Protein AF-A0A5J4UEL9-F1 (afdb_monomer_lite)

pLDDT: mean 81.54, std 11.45, range [40.19, 92.31]

Foldseek 3Di:
DLVVLVVQLVPDDLQDARPCLVVCVVVVVLVVLVVQLVVDPDLVSVVSSLVSNCSNCRNHDPPPPVNVVVSVVSVVVVVVVVVD

Secondary structure (DSSP, 8-state):
-HHHHHHHHHTS-TTSPPTTHHHHHHTTHHHHHHHHHHH---HHHHHHHHHHHHHHTTTS----HHHHHHHHHHHHHHHHHH--

Organism: NCBI:txid222440

Radius of gyration: 12.59 Å; chains: 1; bounding box: 32×25×32 Å

Sequence (84 aa):
MFNLLNNGARTRPSTAPHPHYQNMIACGGIQMLFTLFKKYAYKDIKISTSLCIVHLFRAKEITYILIRIEIISNLKMLMNEGDQ

Structure (mmCIF, N/CA/C/O backbone):
data_AF-A0A5J4UEL9-F1
#
_entry.id   AF-A0A5J4UEL9-F1
#
loop_
_atom_site.group_PDB
_atom_site.id
_atom_site.type_symbol
_atom_site.label_atom_id
_atom_site.label_alt_id
_atom_site.label_comp_id
_atom_site.label_asym_id
_atom_site.label_entity_id
_atom_site.label_seq_id
_atom_site.pdbx_PDB_ins_code
_atom_site.Cartn_x
_atom_site.Cartn_y
_atom_site.Cartn_z
_atom_site.occupancy
_atom_site.B_iso_or_equiv
_atom_site.auth_seq_id
_atom_site.auth_comp_id
_atom_site.auth_asym_id
_atom_site.auth_atom_id
_atom_site.pdbx_PDB_model_num
ATOM 1 N N . MET A 1 1 ? -0.656 -11.105 5.849 1.00 55.12 1 MET A N 1
ATOM 2 C CA . MET A 1 1 ? -0.388 -10.265 4.655 1.00 55.12 1 MET A CA 1
ATOM 3 C C . MET A 1 1 ? 0.799 -9.318 4.865 1.00 55.12 1 MET A C 1
ATOM 5 O O . MET A 1 1 ? 1.749 -9.401 4.099 1.00 55.12 1 MET A O 1
ATOM 9 N N . PHE A 1 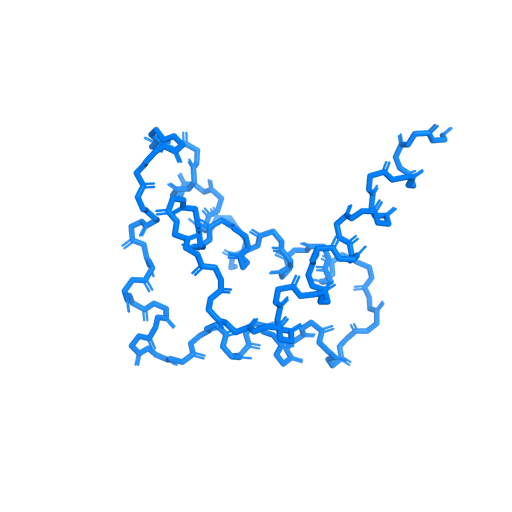2 ? 0.793 -8.475 5.911 1.00 57.28 2 PHE A N 1
ATOM 10 C CA . PHE A 1 2 ? 1.850 -7.480 6.178 1.00 57.28 2 PHE A CA 1
ATOM 11 C C . PHE A 1 2 ? 3.272 -8.071 6.246 1.00 57.28 2 PHE A C 1
ATOM 13 O O . PHE A 1 2 ? 4.179 -7.571 5.589 1.00 57.28 2 PHE A O 1
ATOM 20 N N . ASN A 1 3 ? 3.452 -9.200 6.941 1.00 59.38 3 ASN A N 1
ATOM 21 C CA . ASN A 1 3 ? 4.769 -9.832 7.116 1.00 59.38 3 ASN A CA 1
ATOM 22 C C . ASN A 1 3 ? 5.424 -10.286 5.797 1.00 59.38 3 ASN A C 1
ATOM 24 O O . ASN A 1 3 ? 6.642 -10.205 5.664 1.00 59.38 3 ASN A O 1
ATOM 28 N N . LEU A 1 4 ? 4.631 -10.706 4.802 1.00 61.62 4 LEU A N 1
ATOM 29 C CA . LEU A 1 4 ? 5.142 -11.177 3.509 1.00 61.62 4 LEU A CA 1
ATOM 30 C C . LEU A 1 4 ? 5.667 -10.013 2.652 1.00 61.62 4 LEU A C 1
ATOM 32 O O . LEU A 1 4 ? 6.758 -10.086 2.091 1.00 61.62 4 LEU A O 1
ATOM 36 N N . LEU A 1 5 ? 4.906 -8.915 2.589 1.00 64.25 5 LEU A N 1
ATOM 37 C CA . LEU A 1 5 ? 5.281 -7.719 1.828 1.00 64.25 5 LEU A CA 1
ATOM 38 C C . LEU A 1 5 ? 6.408 -6.934 2.516 1.00 64.25 5 LEU A C 1
ATOM 40 O O . LEU A 1 5 ? 7.296 -6.411 1.850 1.00 64.25 5 LEU A O 1
ATOM 44 N N . ASN A 1 6 ? 6.437 -6.918 3.849 1.00 66.56 6 ASN A N 1
ATOM 45 C CA . ASN A 1 6 ? 7.522 -6.299 4.607 1.00 66.56 6 ASN A CA 1
ATOM 46 C C . ASN A 1 6 ? 8.867 -7.021 4.376 1.00 66.56 6 ASN A C 1
ATOM 48 O O . ASN A 1 6 ? 9.896 -6.368 4.213 1.00 66.56 6 ASN A O 1
ATOM 52 N N . ASN A 1 7 ? 8.873 -8.358 4.280 1.00 63.97 7 ASN A N 1
ATOM 53 C CA . ASN A 1 7 ? 10.101 -9.112 4.004 1.00 63.97 7 ASN A CA 1
ATOM 54 C C . ASN A 1 7 ? 10.653 -8.847 2.586 1.00 63.97 7 ASN A C 1
ATOM 56 O O . ASN A 1 7 ? 11.855 -8.641 2.406 1.00 63.97 7 ASN A O 1
ATOM 60 N N . GLY A 1 8 ? 9.772 -8.776 1.580 1.00 60.75 8 GLY A N 1
ATOM 61 C CA . GLY A 1 8 ? 10.151 -8.406 0.209 1.00 60.75 8 GLY A CA 1
ATOM 62 C C . GLY A 1 8 ? 10.645 -6.958 0.084 1.00 60.75 8 GLY A C 1
ATOM 63 O O . GLY A 1 8 ? 11.526 -6.661 -0.728 1.00 60.75 8 GLY A O 1
ATOM 64 N N . ALA A 1 9 ? 10.138 -6.054 0.927 1.00 61.22 9 ALA A N 1
ATOM 65 C CA . ALA A 1 9 ? 10.655 -4.698 1.027 1.00 61.22 9 ALA A CA 1
ATOM 66 C C . ALA A 1 9 ? 12.060 -4.671 1.665 1.00 61.22 9 ALA A C 1
ATOM 68 O O . ALA A 1 9 ? 12.975 -4.072 1.108 1.00 61.22 9 ALA A O 1
ATOM 69 N N . ARG A 1 10 ? 12.294 -5.343 2.791 1.00 65.75 10 ARG A N 1
ATOM 70 C CA . ARG A 1 10 ? 13.566 -5.213 3.534 1.00 65.75 10 ARG A CA 1
ATOM 71 C C . ARG A 1 10 ? 14.789 -5.828 2.849 1.00 65.75 10 ARG A C 1
ATOM 73 O O . ARG A 1 10 ? 15.902 -5.384 3.093 1.00 65.75 10 ARG A O 1
ATOM 80 N N . THR A 1 11 ? 14.597 -6.824 1.991 1.00 68.88 11 THR A N 1
ATOM 81 C CA . THR A 1 11 ? 15.693 -7.606 1.385 1.00 68.88 11 THR A CA 1
ATOM 82 C C . THR A 1 11 ? 16.240 -7.027 0.077 1.00 68.88 11 THR A C 1
ATOM 84 O O . THR A 1 11 ? 17.179 -7.580 -0.491 1.00 68.88 11 THR A O 1
ATOM 87 N N . ARG A 1 12 ? 15.679 -5.918 -0.427 1.00 64.50 12 ARG A N 1
ATOM 88 C CA . ARG A 1 12 ? 16.055 -5.330 -1.723 1.00 64.50 12 ARG A CA 1
ATOM 89 C C . ARG A 1 12 ? 16.395 -3.840 -1.626 1.00 64.50 12 ARG A C 1
ATOM 91 O O . ARG A 1 12 ? 15.768 -3.141 -0.827 1.00 64.50 12 ARG A O 1
ATOM 98 N N . PRO A 1 13 ? 17.289 -3.335 -2.502 1.00 69.00 13 PRO A N 1
ATOM 99 C CA . PRO A 1 13 ? 17.558 -1.907 -2.626 1.00 69.00 13 PRO A CA 1
ATOM 100 C C . PRO A 1 13 ? 16.268 -1.112 -2.842 1.00 69.00 13 PRO A C 1
ATOM 102 O O . PRO A 1 13 ? 15.354 -1.567 -3.538 1.00 69.00 13 PRO A O 1
ATOM 105 N N . SER A 1 14 ? 16.207 0.098 -2.288 1.00 68.25 14 SER A N 1
ATOM 106 C CA . SER A 1 14 ? 15.052 0.997 -2.418 1.00 68.25 14 SER A CA 1
ATOM 107 C C . SER A 1 14 ? 14.744 1.394 -3.868 1.00 68.25 14 SER A C 1
ATOM 109 O O . SER A 1 14 ? 13.618 1.780 -4.170 1.00 68.25 14 SER A O 1
ATOM 111 N N . THR A 1 15 ? 15.722 1.247 -4.763 1.00 73.25 15 THR A N 1
ATOM 112 C CA . THR A 1 15 ? 15.642 1.532 -6.201 1.00 73.25 15 THR A CA 1
ATOM 113 C C . THR A 1 15 ? 15.068 0.381 -7.029 1.00 73.25 15 THR A C 1
ATOM 115 O O . THR A 1 15 ? 14.776 0.563 -8.209 1.00 73.25 15 THR A O 1
ATOM 118 N N . ALA A 1 16 ? 14.880 -0.804 -6.438 1.00 77.69 16 ALA A N 1
ATOM 119 C CA . ALA A 1 16 ? 14.357 -1.969 -7.138 1.00 77.69 16 ALA A CA 1
ATOM 120 C C . ALA A 1 16 ? 12.845 -2.156 -6.877 1.00 77.69 16 ALA A C 1
ATOM 122 O O . ALA A 1 16 ? 12.413 -2.083 -5.715 1.00 77.69 16 ALA A O 1
ATOM 123 N N . PRO A 1 17 ? 12.041 -2.478 -7.915 1.00 79.31 17 PRO A N 1
ATOM 124 C CA . PRO A 1 17 ? 10.615 -2.769 -7.758 1.00 79.31 17 PRO A CA 1
ATOM 125 C C . PRO A 1 17 ? 10.341 -3.898 -6.759 1.00 79.31 17 PRO A C 1
ATOM 127 O O . PRO A 1 17 ? 11.181 -4.775 -6.539 1.00 79.31 17 PRO A O 1
ATOM 130 N N . HIS A 1 18 ? 9.153 -3.930 -6.163 1.00 80.06 18 HIS A N 1
ATOM 131 C CA . HIS A 1 18 ? 8.793 -5.011 -5.245 1.00 80.06 18 HIS A CA 1
ATOM 132 C C . HIS A 1 18 ? 8.635 -6.355 -5.994 1.00 80.06 18 HIS A C 1
ATOM 134 O O . HIS A 1 18 ? 7.977 -6.382 -7.038 1.00 80.06 18 HIS A O 1
ATOM 140 N N . PRO A 1 19 ? 9.173 -7.487 -5.487 1.00 83.94 19 PRO A N 1
ATOM 141 C CA . PRO A 1 19 ? 9.118 -8.784 -6.181 1.00 83.94 19 PRO A CA 1
ATOM 142 C C . PRO A 1 19 ? 7.688 -9.264 -6.464 1.00 83.94 19 PRO A C 1
ATOM 144 O O . PRO A 1 19 ? 7.434 -9.922 -7.465 1.00 83.94 19 PRO A O 1
ATOM 147 N N . HIS A 1 20 ? 6.735 -8.884 -5.613 1.00 84.31 20 HIS A N 1
ATOM 148 C CA . HIS A 1 20 ? 5.322 -9.236 -5.774 1.00 84.31 20 HIS A CA 1
ATOM 149 C C . HIS A 1 20 ? 4.484 -8.174 -6.497 1.00 84.31 20 HIS A C 1
ATOM 151 O O . HIS A 1 20 ? 3.268 -8.323 -6.564 1.00 84.31 20 HIS A O 1
ATOM 157 N N . TYR A 1 21 ? 5.092 -7.109 -7.036 1.00 85.94 21 TYR A N 1
ATOM 158 C CA . TYR A 1 21 ? 4.343 -6.033 -7.696 1.00 85.94 21 TYR A CA 1
ATOM 159 C C . TYR A 1 21 ? 3.492 -6.555 -8.862 1.00 85.94 21 TYR A C 1
ATOM 161 O O . TYR A 1 21 ? 2.289 -6.315 -8.897 1.00 85.94 21 TYR A O 1
ATOM 169 N N . GLN A 1 22 ? 4.090 -7.335 -9.769 1.00 87.25 22 GLN A N 1
ATOM 170 C CA . GLN A 1 22 ? 3.380 -7.893 -10.927 1.00 87.25 22 GLN A CA 1
ATOM 171 C C . GLN A 1 22 ? 2.252 -8.841 -10.508 1.00 87.25 22 GLN A C 1
ATOM 173 O O . GLN A 1 22 ? 1.139 -8.728 -11.009 1.00 87.25 22 GLN A O 1
ATOM 178 N N . ASN A 1 23 ? 2.498 -9.706 -9.520 1.00 88.88 23 ASN A N 1
ATOM 179 C CA . ASN A 1 23 ? 1.483 -10.634 -9.019 1.00 88.88 23 ASN A CA 1
ATOM 180 C C . ASN A 1 23 ? 0.289 -9.886 -8.403 1.00 88.88 23 ASN A C 1
ATOM 182 O O . ASN A 1 23 ? -0.853 -10.274 -8.622 1.00 88.88 23 ASN A O 1
ATOM 186 N N . MET A 1 24 ? 0.545 -8.792 -7.674 1.00 89.31 24 MET A N 1
ATOM 187 C CA . MET A 1 24 ? -0.500 -7.958 -7.067 1.00 89.31 24 MET A CA 1
ATOM 188 C C . MET A 1 24 ? -1.304 -7.154 -8.092 1.00 89.31 24 MET A C 1
ATOM 190 O O . MET A 1 24 ? -2.477 -6.873 -7.853 1.00 89.31 24 MET A O 1
ATOM 194 N N . ILE A 1 25 ? -0.693 -6.783 -9.219 1.00 88.75 25 ILE A N 1
ATOM 195 C CA . ILE A 1 25 ? -1.408 -6.191 -10.354 1.00 88.75 25 ILE A CA 1
ATOM 196 C C . ILE A 1 25 ? -2.282 -7.254 -11.025 1.00 88.75 25 ILE A C 1
ATOM 198 O O . ILE A 1 25 ? -3.477 -7.029 -11.199 1.00 88.75 25 ILE A O 1
ATOM 202 N N . ALA A 1 26 ? -1.712 -8.422 -11.337 1.00 90.94 26 ALA A N 1
ATOM 203 C CA . ALA A 1 26 ? -2.397 -9.497 -12.050 1.00 90.94 26 ALA A CA 1
ATOM 204 C C . ALA A 1 26 ? -3.644 -10.015 -11.314 1.00 90.94 26 ALA A C 1
ATOM 206 O O . ALA A 1 26 ? -4.627 -10.369 -11.957 1.00 90.94 26 ALA A O 1
ATOM 207 N N . CYS A 1 27 ? -3.634 -10.029 -9.976 1.00 90.81 27 CYS A N 1
ATOM 208 C CA . CYS A 1 27 ? -4.785 -10.458 -9.177 1.00 90.81 27 CYS A CA 1
ATOM 209 C C . CYS A 1 27 ? -5.735 -9.322 -8.755 1.00 90.81 27 CYS A C 1
ATOM 211 O O . CYS A 1 27 ? -6.649 -9.565 -7.971 1.00 90.81 27 CYS A O 1
ATOM 213 N N . GLY A 1 28 ? -5.508 -8.076 -9.189 1.00 90.19 28 GLY A N 1
ATOM 214 C CA . GLY A 1 28 ? -6.282 -6.921 -8.708 1.00 90.19 28 GLY A CA 1
ATOM 215 C C . GLY A 1 28 ? -6.073 -6.605 -7.217 1.00 90.19 28 GLY A C 1
ATOM 216 O O . GLY A 1 28 ? -6.818 -5.825 -6.620 1.00 90.19 28 GLY A O 1
ATOM 217 N N . GLY A 1 29 ? -5.040 -7.172 -6.591 1.00 90.31 29 GLY A N 1
ATOM 218 C CA . GLY A 1 29 ? -4.795 -7.078 -5.154 1.00 90.31 29 GLY A CA 1
ATOM 219 C C . GLY A 1 29 ? -4.569 -5.649 -4.651 1.00 90.31 29 GLY A C 1
ATOM 220 O O . GLY A 1 29 ? -4.873 -5.356 -3.497 1.00 90.31 29 GLY A O 1
ATOM 221 N N . ILE A 1 30 ? -4.088 -4.734 -5.500 1.00 89.62 30 ILE A N 1
ATOM 222 C CA . ILE A 1 30 ? -3.952 -3.308 -5.144 1.00 89.62 30 ILE A CA 1
ATOM 223 C C . ILE A 1 30 ? -5.324 -2.672 -4.894 1.00 89.62 30 ILE A C 1
ATOM 225 O O . ILE A 1 30 ? -5.498 -1.962 -3.903 1.00 89.62 30 ILE A O 1
ATOM 229 N N . GLN A 1 31 ? -6.308 -2.956 -5.752 1.00 90.69 31 GLN A N 1
ATOM 230 C CA . GLN A 1 31 ? -7.674 -2.463 -5.568 1.00 90.69 31 GLN A CA 1
ATOM 231 C C . GLN A 1 31 ? -8.295 -3.067 -4.311 1.00 90.69 31 GLN A C 1
ATOM 233 O O . GLN A 1 31 ? -8.872 -2.335 -3.517 1.00 90.69 31 GLN A O 1
ATOM 238 N N . MET A 1 32 ? -8.090 -4.365 -4.067 1.00 91.62 32 MET A N 1
ATOM 239 C CA . MET A 1 32 ? -8.568 -5.019 -2.844 1.00 91.62 32 MET A CA 1
ATOM 240 C C . MET A 1 32 ? -7.970 -4.392 -1.576 1.00 91.62 32 MET A C 1
ATOM 242 O O . MET A 1 32 ? -8.702 -4.122 -0.623 1.00 91.62 32 MET A O 1
ATOM 246 N N . LEU A 1 33 ? -6.661 -4.112 -1.560 1.00 90.88 33 LEU A N 1
ATOM 247 C CA . LEU A 1 33 ? -6.007 -3.413 -0.446 1.00 90.88 33 LEU A CA 1
ATOM 248 C C . LEU A 1 33 ? -6.596 -2.015 -0.234 1.00 90.88 33 LEU A C 1
ATOM 250 O O . LEU A 1 33 ? -6.822 -1.615 0.909 1.00 90.88 33 LEU A O 1
ATOM 254 N N . PHE A 1 34 ? -6.880 -1.288 -1.315 1.00 90.75 34 PHE A N 1
ATOM 255 C CA . PHE A 1 34 ? -7.504 0.028 -1.224 1.00 90.75 34 PHE A CA 1
ATOM 256 C C . PHE A 1 34 ? -8.958 -0.050 -0.735 1.00 90.75 34 PHE A C 1
ATOM 258 O O . PHE A 1 34 ? -9.366 0.733 0.119 1.00 90.75 34 PHE A O 1
ATOM 265 N N . THR A 1 35 ? -9.734 -1.042 -1.175 1.00 92.31 35 THR A N 1
ATOM 266 C CA . THR A 1 35 ? -11.080 -1.295 -0.647 1.00 92.31 35 THR A CA 1
ATOM 267 C C . THR A 1 35 ? -11.043 -1.596 0.850 1.00 92.31 35 THR A C 1
ATOM 269 O O . THR A 1 35 ? -11.861 -1.057 1.593 1.00 92.31 35 THR A O 1
ATOM 272 N N . LEU A 1 36 ? -10.082 -2.399 1.320 1.00 90.88 36 LEU A N 1
ATOM 273 C CA . LEU A 1 36 ? -9.891 -2.654 2.753 1.00 90.88 36 LEU A CA 1
ATOM 274 C C . LEU A 1 36 ? -9.563 -1.364 3.517 1.00 90.88 36 LEU A C 1
ATOM 276 O O . LEU A 1 36 ? -10.168 -1.111 4.558 1.00 90.88 36 LEU A O 1
ATOM 280 N N . PHE A 1 37 ? -8.675 -0.526 2.973 1.00 90.44 37 PHE A N 1
ATOM 281 C CA . PHE A 1 37 ? -8.337 0.782 3.541 1.00 90.44 37 PHE A CA 1
ATOM 282 C C . PHE A 1 37 ? -9.567 1.696 3.697 1.00 90.44 37 PHE A C 1
ATOM 284 O O . PHE A 1 37 ? -9.717 2.361 4.722 1.00 90.44 37 PHE A O 1
ATOM 291 N N . LYS A 1 38 ? -10.468 1.713 2.704 1.00 90.81 38 LYS A N 1
ATOM 292 C CA . LYS A 1 38 ? -11.708 2.509 2.749 1.00 90.81 38 LYS A CA 1
ATOM 293 C C . LYS A 1 38 ? -12.762 1.916 3.683 1.00 90.81 38 LYS A C 1
ATOM 295 O O . LYS A 1 38 ? -13.486 2.666 4.329 1.00 90.81 38 LYS A O 1
ATOM 300 N N . LYS A 1 39 ? -12.875 0.585 3.722 1.00 91.94 39 LYS A N 1
ATOM 301 C CA . LYS A 1 39 ? -13.937 -0.130 4.444 1.00 91.94 39 LYS A CA 1
ATOM 302 C C . LYS A 1 39 ? -13.770 -0.057 5.959 1.00 91.94 39 LYS A C 1
ATOM 304 O O . LYS A 1 39 ? -14.766 0.022 6.672 1.00 91.94 39 LYS A O 1
ATOM 309 N N . TYR A 1 40 ? -12.537 -0.125 6.453 1.00 87.31 40 TYR A N 1
ATOM 310 C CA . TYR A 1 40 ? -12.274 -0.220 7.886 1.00 87.31 40 TYR A CA 1
ATOM 311 C C . TYR A 1 40 ? -11.752 1.100 8.456 1.00 87.31 40 TYR A C 1
ATOM 313 O O . TYR A 1 40 ? -10.799 1.687 7.951 1.00 87.31 40 TYR A O 1
ATOM 321 N N . ALA A 1 41 ? -12.357 1.545 9.560 1.00 80.94 41 ALA A N 1
ATOM 322 C CA . ALA A 1 41 ? -11.917 2.729 10.298 1.00 80.94 41 ALA A CA 1
ATOM 323 C C . ALA A 1 41 ? -10.771 2.438 11.284 1.00 80.94 41 ALA A C 1
ATOM 325 O O . ALA A 1 41 ? -10.153 3.372 11.787 1.00 80.94 41 ALA A O 1
ATOM 326 N N . TYR A 1 42 ? -10.474 1.161 11.548 1.00 86.50 42 TYR A N 1
ATOM 327 C CA . TYR A 1 42 ? -9.422 0.757 12.478 1.00 86.50 42 TYR A CA 1
ATOM 328 C C . TYR A 1 42 ? -8.051 1.264 12.024 1.00 86.50 42 TYR A C 1
ATOM 330 O O . TYR A 1 42 ? -7.593 0.954 10.918 1.00 86.50 42 TYR A O 1
ATOM 338 N N . LYS A 1 43 ? -7.390 2.008 12.916 1.00 84.50 43 LYS A N 1
ATOM 339 C CA . LYS A 1 43 ? -6.088 2.643 12.689 1.00 84.50 43 LYS A CA 1
ATOM 340 C C . LYS A 1 43 ? -5.041 1.646 12.182 1.00 84.50 43 LYS A C 1
ATOM 342 O O . LYS A 1 43 ? -4.447 1.873 11.131 1.00 84.50 43 LYS A O 1
ATOM 347 N N . ASP A 1 44 ? -4.899 0.501 12.844 1.00 85.19 44 ASP A N 1
ATOM 348 C CA . ASP A 1 44 ? -3.898 -0.513 12.483 1.00 85.19 44 ASP A CA 1
ATOM 349 C C . ASP A 1 44 ? -4.113 -1.101 11.088 1.00 85.19 44 ASP A C 1
ATOM 351 O O . ASP A 1 44 ? -3.150 -1.347 10.355 1.00 85.19 44 ASP A O 1
ATOM 355 N N . ILE A 1 45 ? -5.377 -1.288 10.688 1.00 86.56 45 ILE A N 1
ATOM 356 C CA . ILE A 1 45 ? -5.718 -1.766 9.345 1.00 86.56 45 ILE A CA 1
ATOM 357 C C . ILE A 1 45 ? -5.302 -0.713 8.323 1.00 86.56 45 ILE A C 1
ATOM 359 O O . ILE A 1 45 ? -4.584 -1.049 7.383 1.00 86.56 45 ILE A O 1
ATOM 363 N N . LYS A 1 46 ? -5.672 0.557 8.539 1.00 89.00 46 LYS A N 1
ATOM 364 C CA . LYS A 1 46 ? -5.315 1.657 7.633 1.00 89.00 46 LYS A CA 1
ATOM 365 C C . LYS A 1 46 ? -3.810 1.835 7.491 1.00 89.00 46 LYS A C 1
ATOM 367 O O . LYS A 1 46 ? -3.327 1.994 6.366 1.00 89.00 46 LYS A O 1
ATOM 372 N N . ILE A 1 47 ? -3.068 1.785 8.597 1.00 86.75 47 ILE A N 1
ATOM 373 C CA . ILE A 1 47 ? -1.601 1.856 8.595 1.00 86.75 47 ILE A CA 1
ATOM 374 C C . ILE A 1 47 ? -1.032 0.684 7.791 1.00 86.75 47 ILE A C 1
ATOM 376 O O . ILE A 1 47 ? -0.283 0.891 6.835 1.00 86.75 47 ILE A O 1
ATOM 380 N N . SER A 1 48 ? -1.444 -0.543 8.118 1.00 88.06 48 SER A N 1
ATOM 381 C CA . SER A 1 48 ? -0.933 -1.760 7.481 1.00 88.06 48 SER A CA 1
ATOM 382 C C . SER A 1 48 ? -1.199 -1.787 5.976 1.00 88.06 48 SER A C 1
ATOM 384 O O . SER A 1 48 ? -0.289 -2.079 5.196 1.00 88.06 48 SER A O 1
ATOM 386 N N . THR A 1 49 ? -2.420 -1.458 5.540 1.00 90.38 49 THR A N 1
ATOM 387 C CA . THR A 1 49 ? -2.769 -1.396 4.113 1.00 90.38 49 THR A CA 1
ATOM 388 C C . THR A 1 49 ? -2.025 -0.271 3.397 1.00 90.38 49 THR A C 1
ATOM 390 O O . THR A 1 49 ? -1.565 -0.481 2.275 1.00 90.38 49 THR A O 1
ATOM 393 N N . SER A 1 50 ? -1.838 0.885 4.048 1.00 89.62 50 SER A N 1
ATOM 394 C CA . SER A 1 50 ? -1.081 2.013 3.482 1.00 89.62 50 SER A CA 1
ATOM 395 C C . SER A 1 50 ? 0.374 1.652 3.229 1.00 89.62 50 SER A C 1
ATOM 397 O O . SER A 1 50 ? 0.884 1.862 2.128 1.00 89.62 50 SER A O 1
ATOM 399 N N . LEU A 1 51 ? 1.020 1.028 4.214 1.00 88.38 51 LEU A N 1
ATOM 400 C CA . LEU A 1 51 ? 2.391 0.547 4.087 1.00 88.38 51 LEU A CA 1
ATOM 401 C C . LEU A 1 51 ? 2.513 -0.528 3.001 1.00 88.38 51 LEU A C 1
ATOM 403 O O . LEU A 1 51 ? 3.440 -0.477 2.197 1.00 88.38 51 LE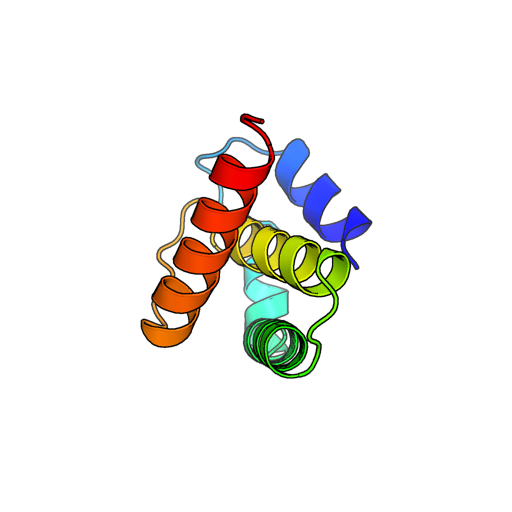U A O 1
ATOM 407 N N . CYS A 1 52 ? 1.561 -1.463 2.914 1.00 88.69 52 CYS A N 1
ATOM 408 C CA . CYS A 1 52 ? 1.562 -2.484 1.860 1.00 88.69 52 CYS A CA 1
ATOM 409 C C . CYS A 1 52 ? 1.493 -1.860 0.461 1.00 88.69 52 CYS A C 1
ATOM 411 O O . CYS A 1 52 ? 2.260 -2.252 -0.418 1.00 88.69 52 CYS A O 1
ATOM 413 N N . ILE A 1 53 ? 0.610 -0.878 0.256 1.00 89.44 53 ILE A N 1
ATOM 414 C CA . ILE A 1 53 ? 0.475 -0.180 -1.028 1.00 89.44 53 ILE A CA 1
ATOM 415 C C . ILE A 1 53 ? 1.768 0.576 -1.358 1.00 89.44 53 ILE A C 1
ATOM 417 O O . ILE A 1 53 ? 2.319 0.383 -2.441 1.00 89.44 53 ILE A O 1
ATOM 421 N N . VAL A 1 54 ? 2.316 1.365 -0.430 1.00 88.25 54 VAL A N 1
ATOM 422 C CA . VAL A 1 54 ? 3.563 2.112 -0.679 1.00 88.25 54 VAL A CA 1
ATOM 423 C C . VAL A 1 54 ? 4.749 1.188 -0.952 1.00 88.25 54 VAL A C 1
ATOM 425 O O . VAL A 1 54 ? 5.523 1.445 -1.873 1.00 88.25 54 VAL A O 1
ATOM 428 N N . HIS A 1 55 ? 4.880 0.080 -0.220 1.00 86.75 55 HIS A N 1
ATOM 429 C CA . HIS A 1 55 ? 5.941 -0.893 -0.474 1.00 86.75 55 HIS A CA 1
ATOM 430 C C . HIS A 1 55 ? 5.808 -1.575 -1.837 1.00 86.75 55 HIS A C 1
ATOM 432 O O . HIS A 1 55 ? 6.826 -1.819 -2.485 1.00 86.75 55 HIS A O 1
ATOM 438 N N . LEU A 1 56 ? 4.586 -1.855 -2.300 1.00 87.69 56 LEU A N 1
ATOM 439 C CA . LEU A 1 56 ? 4.359 -2.426 -3.629 1.00 87.69 56 LEU A CA 1
ATOM 440 C C . LEU A 1 56 ? 4.786 -1.466 -4.737 1.00 87.69 56 LEU A C 1
ATOM 442 O O . LEU A 1 56 ? 5.472 -1.885 -5.667 1.00 87.69 56 LEU A O 1
ATOM 446 N N . PHE A 1 57 ? 4.445 -0.186 -4.603 1.00 86.31 57 PHE A N 1
ATOM 447 C CA . PHE A 1 57 ? 4.839 0.863 -5.543 1.00 86.31 57 PHE A CA 1
ATOM 448 C C . PHE A 1 57 ? 6.269 1.371 -5.332 1.00 86.31 57 PHE A C 1
ATOM 450 O O . PHE A 1 57 ? 6.662 2.380 -5.911 1.00 86.31 57 PHE A O 1
ATOM 457 N N . ARG A 1 58 ? 7.099 0.68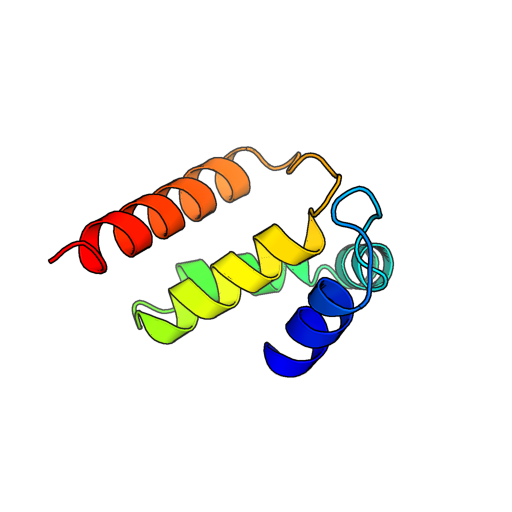9 -4.539 1.00 83.44 58 ARG A N 1
ATOM 458 C CA . ARG A 1 58 ? 8.496 1.092 -4.395 1.00 83.44 58 ARG A CA 1
ATOM 459 C C . ARG A 1 58 ? 9.203 1.100 -5.753 1.00 83.44 58 ARG A C 1
ATOM 461 O O . ARG A 1 58 ? 9.081 0.149 -6.525 1.00 83.44 58 ARG A O 1
ATOM 468 N N . ALA A 1 59 ? 9.956 2.171 -6.016 1.00 79.12 59 ALA A N 1
ATOM 469 C CA . ALA A 1 59 ? 10.615 2.432 -7.299 1.00 79.12 59 ALA A CA 1
ATOM 470 C C . ALA A 1 59 ? 9.647 2.459 -8.503 1.00 79.12 59 ALA A C 1
ATOM 472 O O . ALA A 1 59 ? 10.042 2.201 -9.644 1.00 79.12 59 ALA A O 1
ATOM 473 N N . LYS A 1 60 ? 8.366 2.749 -8.250 1.00 82.69 60 LYS A N 1
ATOM 474 C CA . LYS A 1 60 ? 7.300 2.898 -9.242 1.00 82.69 60 LYS A CA 1
ATOM 475 C C . LYS A 1 60 ? 6.424 4.097 -8.882 1.00 82.69 60 LYS A C 1
ATOM 477 O O . LYS A 1 60 ? 6.314 4.490 -7.726 1.00 82.69 60 LYS A O 1
ATOM 482 N N . GLU A 1 61 ? 5.782 4.680 -9.885 1.00 82.38 61 GLU A N 1
ATOM 483 C CA . GLU A 1 61 ? 4.768 5.701 -9.646 1.00 82.38 61 GLU A CA 1
ATOM 484 C C . GLU A 1 61 ? 3.426 5.048 -9.294 1.00 82.38 61 GLU A C 1
ATOM 486 O O . GLU A 1 61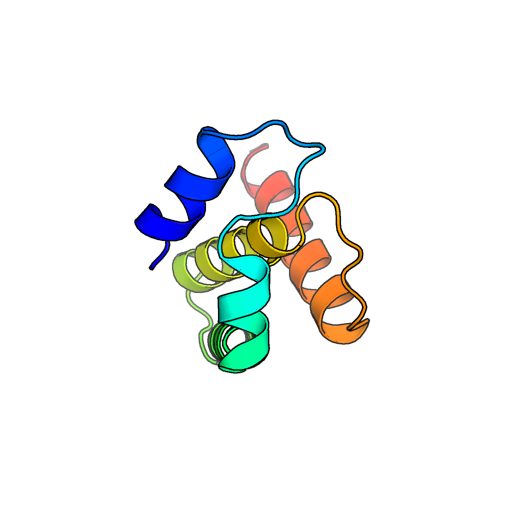 ? 3.007 4.081 -9.934 1.00 82.38 61 GLU A O 1
ATOM 491 N N . ILE A 1 62 ? 2.732 5.600 -8.293 1.00 80.81 62 ILE A N 1
ATOM 492 C CA . ILE A 1 62 ? 1.324 5.284 -8.043 1.00 80.81 62 ILE A CA 1
ATOM 493 C C . ILE A 1 62 ? 0.498 6.025 -9.096 1.00 80.81 62 ILE A C 1
ATOM 495 O O . ILE A 1 62 ? 0.174 7.200 -8.927 1.00 80.81 62 ILE A O 1
ATOM 499 N N . THR A 1 63 ? 0.168 5.335 -10.184 1.00 78.19 63 THR A N 1
ATOM 500 C CA . THR A 1 63 ? -0.587 5.894 -11.317 1.00 78.19 63 THR A CA 1
ATOM 501 C C . THR A 1 63 ? -2.039 6.232 -10.970 1.00 78.19 63 THR A C 1
ATOM 503 O O . THR A 1 63 ? -2.641 7.105 -11.587 1.00 78.19 63 THR A O 1
ATOM 506 N N . TYR A 1 64 ? -2.610 5.588 -9.950 1.00 82.94 64 TYR A N 1
ATOM 507 C CA . TYR A 1 64 ? -3.966 5.872 -9.483 1.00 82.94 64 TYR A CA 1
ATOM 508 C C . TYR A 1 64 ? -3.978 7.081 -8.544 1.00 82.94 64 TYR A C 1
ATOM 510 O O . TYR A 1 64 ? -3.670 6.959 -7.356 1.00 82.94 64 TYR A O 1
ATOM 518 N N . ILE A 1 65 ? -4.380 8.242 -9.068 1.00 87.12 65 ILE A N 1
ATOM 519 C CA . ILE A 1 65 ? -4.342 9.520 -8.342 1.00 87.12 65 ILE A CA 1
ATOM 520 C C . ILE A 1 65 ? -5.109 9.492 -7.010 1.00 87.12 65 ILE A C 1
ATOM 522 O O . ILE A 1 65 ? -4.592 9.962 -6.001 1.00 87.12 65 ILE A O 1
ATOM 526 N N . LEU A 1 66 ? -6.294 8.874 -6.970 1.00 88.19 66 LEU A N 1
ATOM 527 C CA . LEU A 1 66 ? -7.100 8.769 -5.747 1.00 88.19 66 LEU A CA 1
ATOM 528 C C . LEU A 1 66 ? -6.400 7.929 -4.671 1.00 88.19 66 LEU A C 1
ATOM 530 O O . LEU A 1 66 ? -6.300 8.352 -3.522 1.00 88.19 66 LEU A O 1
ATOM 534 N N . ILE A 1 67 ? -5.848 6.774 -5.060 1.00 87.12 67 ILE 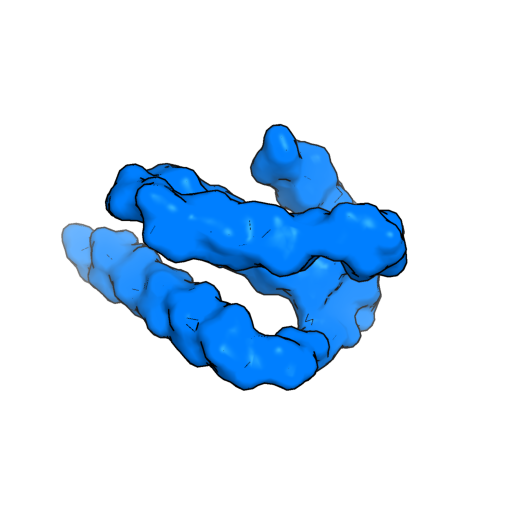A N 1
ATOM 535 C CA . ILE A 1 67 ? -5.077 5.909 -4.156 1.00 87.12 67 ILE A CA 1
ATOM 536 C C . ILE A 1 67 ? -3.856 6.673 -3.639 1.00 87.12 67 ILE A C 1
ATOM 538 O O . ILE A 1 67 ? -3.581 6.666 -2.443 1.00 87.12 67 ILE A O 1
ATOM 542 N N . ARG A 1 68 ? -3.146 7.382 -4.522 1.00 90.00 68 ARG A N 1
ATOM 543 C CA . ARG A 1 68 ? -1.972 8.184 -4.162 1.00 90.00 68 ARG A CA 1
ATOM 544 C C . ARG A 1 68 ? -2.310 9.252 -3.120 1.00 90.00 68 ARG A C 1
ATOM 546 O O . ARG A 1 68 ? -1.608 9.347 -2.118 1.00 90.00 68 ARG A O 1
ATOM 553 N N . ILE A 1 69 ? -3.370 10.030 -3.333 1.00 91.56 69 ILE A N 1
ATOM 554 C CA . ILE A 1 69 ? -3.766 11.119 -2.428 1.00 9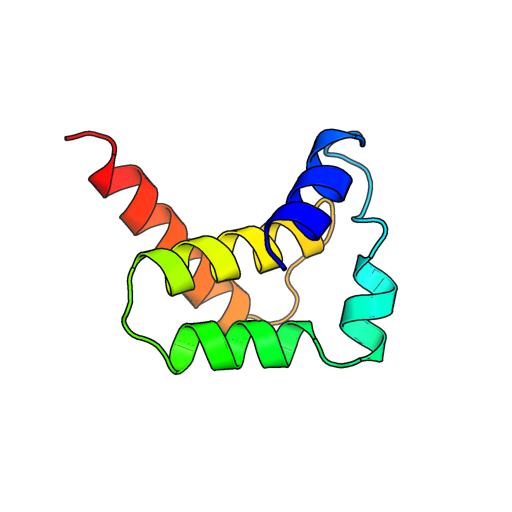1.56 69 ILE A CA 1
ATOM 555 C C . ILE A 1 69 ? -4.146 10.575 -1.047 1.00 91.56 69 ILE A C 1
ATOM 557 O O . ILE A 1 69 ? -3.605 11.037 -0.040 1.00 91.56 69 ILE A O 1
ATOM 561 N N . GLU A 1 70 ? -5.035 9.581 -0.986 1.00 91.31 70 GLU A N 1
ATOM 562 C CA . GLU A 1 70 ? -5.543 9.076 0.295 1.00 91.31 70 GLU A CA 1
ATOM 563 C C . GLU A 1 70 ? -4.461 8.367 1.119 1.00 91.31 70 GLU A C 1
ATOM 565 O O . GLU A 1 70 ? -4.359 8.580 2.328 1.00 91.31 70 GLU A O 1
ATOM 570 N N . ILE A 1 71 ? -3.610 7.572 0.467 1.00 90.75 71 ILE A N 1
ATOM 571 C CA . ILE A 1 71 ? -2.539 6.839 1.149 1.00 90.75 71 ILE A CA 1
ATOM 572 C C . ILE A 1 71 ? -1.465 7.802 1.665 1.00 90.75 71 ILE A C 1
ATOM 574 O O . ILE A 1 71 ? -1.036 7.673 2.811 1.00 90.75 71 ILE A O 1
ATOM 578 N N . ILE A 1 72 ? -1.067 8.809 0.875 1.00 89.19 72 ILE A N 1
ATOM 579 C CA . ILE A 1 72 ? -0.103 9.828 1.326 1.00 89.19 72 ILE A CA 1
ATOM 580 C C . ILE A 1 72 ? -0.676 10.642 2.491 1.00 89.19 72 ILE A C 1
ATOM 582 O O . ILE A 1 72 ? 0.040 10.905 3.455 1.00 89.19 72 ILE A O 1
ATOM 586 N N . SER A 1 73 ? -1.953 11.029 2.428 1.00 90.56 73 SER A N 1
ATOM 587 C CA . SER A 1 73 ? -2.617 11.745 3.523 1.00 90.56 73 SER A CA 1
ATOM 588 C C . SER A 1 73 ? -2.601 10.929 4.818 1.00 90.56 73 SER A C 1
ATOM 590 O O . SER A 1 73 ? -2.184 11.444 5.855 1.00 90.56 73 SER A O 1
ATOM 592 N N . ASN A 1 74 ? -2.955 9.642 4.752 1.00 88.88 74 ASN A N 1
ATOM 593 C CA . ASN A 1 74 ? -2.941 8.760 5.919 1.00 88.88 74 ASN A CA 1
ATOM 594 C C . ASN A 1 74 ? -1.538 8.590 6.521 1.00 88.88 74 ASN A C 1
ATOM 596 O O . ASN A 1 74 ? -1.387 8.600 7.739 1.00 88.88 74 ASN A O 1
ATOM 600 N N . LEU A 1 75 ? -0.504 8.473 5.684 1.00 86.94 75 LEU A N 1
ATOM 601 C CA . LEU A 1 75 ? 0.879 8.367 6.158 1.00 86.94 75 LEU A CA 1
ATOM 602 C C . LEU A 1 75 ? 1.379 9.663 6.804 1.00 86.94 75 LEU A C 1
ATOM 604 O O . LEU A 1 75 ? 2.054 9.596 7.824 1.00 86.94 75 LEU A O 1
ATOM 608 N N . LYS A 1 76 ? 1.016 10.833 6.265 1.00 88.12 76 LYS A N 1
ATOM 609 C CA . LYS A 1 76 ? 1.332 12.123 6.898 1.00 88.12 76 LYS A CA 1
ATOM 610 C C . LYS A 1 76 ? 0.682 12.258 8.274 1.00 88.12 76 LYS A C 1
ATOM 612 O O . LYS A 1 76 ? 1.348 12.683 9.208 1.00 88.12 76 LYS A O 1
ATOM 617 N N . MET A 1 77 ? -0.591 11.873 8.402 1.00 87.75 77 MET A N 1
ATOM 618 C CA . MET A 1 77 ? -1.267 11.860 9.704 1.00 87.75 77 MET A CA 1
ATOM 619 C C . MET A 1 77 ? -0.542 10.942 10.691 1.00 87.75 77 MET A C 1
ATOM 621 O O . MET A 1 77 ? -0.264 11.363 11.805 1.00 87.75 77 MET A O 1
ATOM 625 N N . LEU A 1 78 ? -0.157 9.737 10.256 1.00 84.31 78 LEU A N 1
ATOM 626 C CA . LEU A 1 78 ? 0.586 8.797 11.095 1.00 84.31 78 LEU A CA 1
ATOM 627 C C . LEU A 1 78 ? 1.929 9.360 11.583 1.00 84.31 78 LEU A C 1
ATOM 629 O O . LEU A 1 78 ? 2.294 9.137 12.731 1.00 84.31 78 LEU A O 1
ATOM 633 N N . MET A 1 79 ? 2.666 10.062 10.717 1.00 82.25 79 MET A N 1
ATOM 634 C CA . MET A 1 79 ? 3.939 10.685 11.093 1.00 82.25 79 MET A CA 1
ATOM 635 C C . MET A 1 79 ? 3.732 11.775 12.149 1.00 82.25 79 MET A C 1
ATOM 637 O O . MET A 1 79 ? 4.440 11.786 13.145 1.00 82.25 79 MET A O 1
ATOM 641 N N . ASN A 1 80 ? 2.710 12.617 11.980 1.00 81.44 80 ASN A N 1
ATOM 642 C CA . ASN A 1 80 ? 2.401 13.681 12.937 1.00 81.44 80 ASN A CA 1
ATOM 643 C C . ASN A 1 80 ? 1.927 13.146 14.302 1.00 81.44 80 ASN A C 1
ATOM 645 O O . ASN A 1 80 ? 2.142 13.795 15.315 1.00 81.44 80 ASN A O 1
ATOM 649 N N . GLU A 1 81 ? 1.270 11.983 14.340 1.00 75.19 81 GLU A N 1
ATOM 650 C CA . GLU A 1 81 ? 0.832 11.340 15.590 1.00 75.19 81 GLU A CA 1
ATOM 651 C C . GLU A 1 81 ? 1.979 10.693 16.381 1.00 75.19 81 GLU A C 1
ATOM 653 O O . GLU A 1 81 ? 1.822 10.452 17.573 1.00 75.19 81 GLU A O 1
ATOM 658 N N . GLY A 1 82 ? 3.093 10.353 15.723 1.00 59.72 82 GLY A N 1
ATOM 659 C CA . GLY A 1 82 ? 4.275 9.765 16.363 1.00 59.72 82 GLY A CA 1
ATOM 660 C C . GLY A 1 82 ? 5.279 10.791 16.898 1.00 59.72 82 GLY A C 1
ATOM 661 O O . GLY A 1 82 ? 6.209 10.398 17.596 1.00 59.72 82 GLY A O 1
ATOM 662 N N . ASP A 1 83 ? 5.086 12.073 16.572 1.00 51.62 83 ASP A N 1
ATOM 663 C CA . ASP A 1 83 ? 5.906 13.207 17.024 1.00 51.62 83 ASP A CA 1
ATOM 664 C C . ASP A 1 83 ? 5.346 13.883 18.306 1.00 51.62 83 ASP A C 1
ATOM 666 O O . ASP A 1 83 ? 5.807 14.961 18.690 1.00 51.62 83 ASP A O 1
ATOM 670 N N . GLN A 1 84 ? 4.363 13.263 18.979 1.00 40.19 84 GLN A N 1
ATOM 671 C CA . GLN A 1 84 ? 3.870 13.630 20.322 1.00 40.19 84 GLN A CA 1
ATOM 672 C C . GLN A 1 84 ? 4.237 12.567 21.356 1.00 40.19 84 GLN A C 1
ATOM 674 O O . GLN A 1 84 ? 4.546 12.974 22.499 1.00 40.19 84 GLN A O 1
#